Protein AF-Q4ACG4-F1 (afdb_monomer_lite)

Structure (mmCIF, N/CA/C/O backbone):
data_AF-Q4ACG4-F1
#
_entry.id   AF-Q4ACG4-F1
#
loop_
_atom_site.group_PDB
_atom_site.id
_atom_site.type_symbol
_atom_site.label_atom_id
_atom_site.label_alt_id
_atom_site.label_comp_id
_atom_site.label_asym_id
_atom_site.label_entity_id
_atom_site.label_seq_id
_atom_site.pdbx_PDB_ins_code
_atom_site.Cartn_x
_atom_site.Cartn_y
_atom_site.Cartn_z
_atom_site.occupancy
_atom_site.B_iso_or_equiv
_atom_site.auth_seq_id
_atom_site.auth_comp_id
_atom_site.auth_asym_id
_atom_site.auth_atom_id
_atom_site.pdbx_PDB_model_num
ATOM 1 N N . MET A 1 1 ? -13.406 2.789 15.839 1.00 57.44 1 MET A N 1
ATOM 2 C CA . MET A 1 1 ? -12.600 3.838 15.179 1.00 57.44 1 MET A CA 1
ATOM 3 C C . MET A 1 1 ? -11.181 3.320 15.167 1.00 57.44 1 MET A C 1
ATOM 5 O O . MET A 1 1 ? -10.673 3.092 16.254 1.00 57.44 1 MET A O 1
ATOM 9 N N . THR A 1 2 ? -10.587 3.099 13.994 1.00 66.62 2 THR A N 1
ATOM 10 C CA . THR A 1 2 ? -9.215 2.582 13.889 1.00 66.62 2 THR A CA 1
ATOM 11 C C . THR A 1 2 ? -8.251 3.589 14.506 1.00 66.62 2 THR A C 1
ATOM 13 O O . THR A 1 2 ? -8.203 4.745 14.072 1.00 66.62 2 THR A O 1
ATOM 16 N N . GLN A 1 3 ? -7.499 3.179 15.524 1.00 81.00 3 GLN A N 1
ATOM 17 C CA . GLN A 1 3 ? -6.595 4.079 16.248 1.00 81.00 3 GLN A CA 1
ATOM 18 C C . GLN A 1 3 ? -5.395 4.515 15.391 1.00 81.00 3 GLN A C 1
ATOM 20 O O . GLN A 1 3 ? -4.848 5.600 15.592 1.00 81.0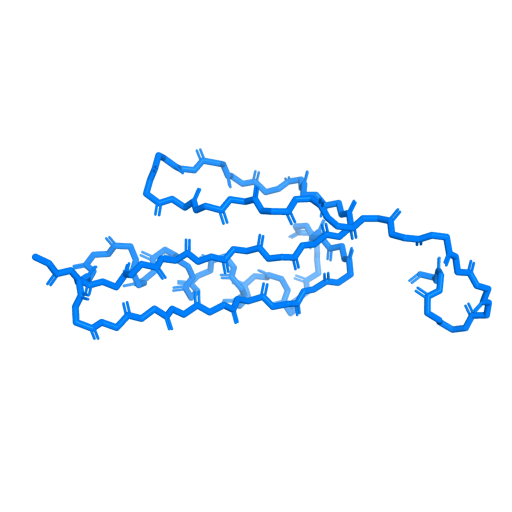0 3 GLN A O 1
ATOM 25 N N . PHE A 1 4 ? -5.006 3.697 14.408 1.00 88.31 4 PHE A N 1
ATOM 26 C CA . PHE A 1 4 ? -3.825 3.927 13.583 1.00 88.31 4 PHE A CA 1
ATOM 27 C C . PHE A 1 4 ? -4.121 3.775 12.093 1.00 88.31 4 PHE A C 1
ATOM 29 O O . PHE A 1 4 ? -4.895 2.916 11.672 1.00 88.31 4 PHE A O 1
ATOM 36 N N . ARG A 1 5 ? -3.456 4.607 11.287 1.00 91.31 5 ARG A N 1
ATOM 37 C CA . ARG A 1 5 ? -3.480 4.545 9.824 1.00 91.31 5 ARG A CA 1
ATOM 38 C C . ARG A 1 5 ? -2.069 4.316 9.315 1.00 91.31 5 ARG A C 1
ATOM 40 O O . ARG A 1 5 ? -1.163 5.068 9.671 1.00 91.31 5 ARG A O 1
ATOM 47 N N . LEU A 1 6 ? -1.887 3.307 8.472 1.00 91.19 6 LEU A N 1
ATOM 48 C CA . LEU A 1 6 ? -0.599 2.991 7.865 1.00 91.19 6 LEU A CA 1
ATOM 49 C C . LEU A 1 6 ? -0.677 3.197 6.356 1.00 91.19 6 LEU A C 1
ATOM 51 O O . LEU A 1 6 ? -1.532 2.617 5.694 1.00 91.19 6 LEU A O 1
ATOM 55 N N . ALA A 1 7 ? 0.250 3.986 5.813 1.00 93.00 7 ALA A N 1
ATOM 56 C CA . ALA A 1 7 ? 0.382 4.195 4.378 1.00 93.00 7 ALA A CA 1
ATOM 5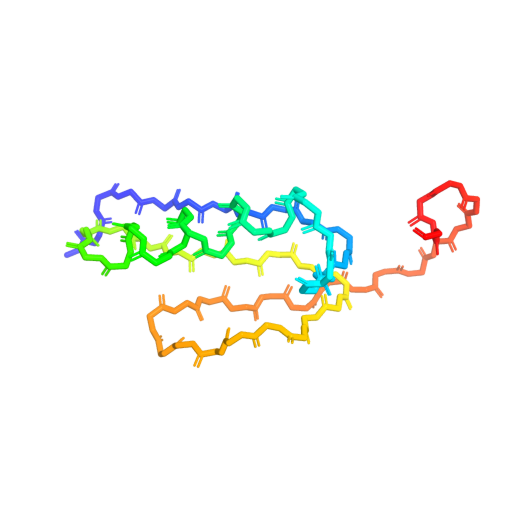7 C C . ALA A 1 7 ? 1.649 3.519 3.842 1.00 93.00 7 ALA A C 1
ATOM 59 O O . ALA A 1 7 ? 2.766 3.846 4.243 1.00 93.00 7 ALA A O 1
ATOM 60 N N . LEU A 1 8 ? 1.480 2.609 2.887 1.00 89.88 8 LEU A N 1
ATOM 61 C CA . LEU A 1 8 ? 2.565 2.037 2.107 1.00 89.88 8 LEU A CA 1
ATOM 62 C C . LEU A 1 8 ? 2.692 2.787 0.779 1.00 89.88 8 LEU A C 1
ATOM 64 O O . LEU A 1 8 ? 1.815 2.688 -0.077 1.00 89.88 8 LEU A O 1
ATOM 68 N N . VAL A 1 9 ? 3.812 3.482 0.578 1.00 91.25 9 VAL A N 1
ATOM 69 C CA . VAL A 1 9 ? 4.096 4.199 -0.674 1.00 91.25 9 VAL A CA 1
ATOM 70 C C . VAL A 1 9 ? 5.060 3.389 -1.535 1.00 91.25 9 VAL A C 1
ATOM 72 O O . VAL A 1 9 ? 6.196 3.111 -1.137 1.00 91.25 9 VAL A O 1
ATOM 75 N N . ARG A 1 10 ? 4.619 3.008 -2.735 1.00 87.75 10 ARG A N 1
ATOM 76 C CA . ARG A 1 10 ? 5.426 2.282 -3.727 1.00 87.75 10 ARG A CA 1
ATOM 77 C C . ARG A 1 10 ? 5.214 2.856 -5.116 1.00 87.75 10 ARG A C 1
ATOM 79 O O . ARG A 1 10 ? 4.209 3.483 -5.399 1.00 87.75 10 ARG A O 1
ATOM 86 N N . GLN A 1 11 ? 6.169 2.636 -6.011 1.00 86.75 11 GLN A N 1
ATOM 87 C CA . GLN A 1 11 ? 5.991 3.047 -7.399 1.00 86.75 11 GLN A CA 1
ATOM 88 C C . GLN A 1 11 ? 5.150 2.031 -8.180 1.00 86.75 11 GLN A C 1
ATOM 90 O O . GLN A 1 11 ? 4.221 2.416 -8.877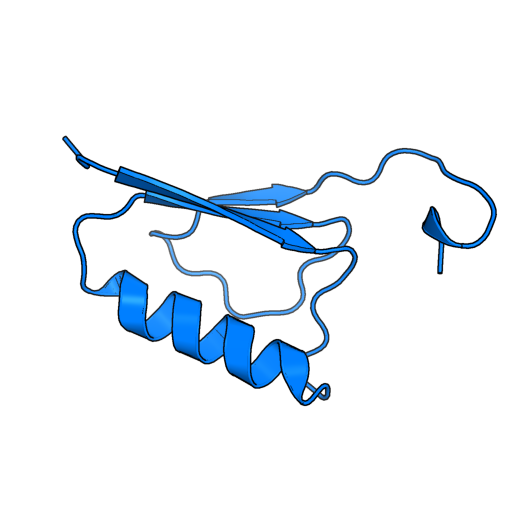 1.00 86.75 11 GLN A O 1
ATOM 95 N N . LYS A 1 12 ? 5.460 0.738 -8.049 1.00 86.94 12 LYS A N 1
ATOM 96 C CA . LYS A 1 12 ? 4.728 -0.379 -8.658 1.00 86.94 12 LYS A CA 1
ATOM 97 C C . LYS A 1 12 ? 4.806 -1.595 -7.744 1.00 86.94 12 LYS A C 1
ATOM 99 O O . LYS A 1 12 ? 5.842 -1.810 -7.120 1.00 86.94 12 LYS A O 1
ATOM 104 N N . TYR A 1 13 ? 3.735 -2.381 -7.678 1.00 84.94 13 TYR A N 1
ATOM 105 C CA . TYR A 1 13 ? 3.772 -3.707 -7.060 1.00 84.94 13 TYR A CA 1
ATOM 106 C C . TYR A 1 13 ? 4.149 -4.759 -8.110 1.00 84.94 13 TYR A C 1
ATOM 108 O O . TYR A 1 13 ? 3.489 -4.858 -9.150 1.00 84.94 13 TYR A O 1
ATOM 116 N N . ARG A 1 14 ? 5.212 -5.522 -7.838 1.00 83.00 14 ARG A N 1
ATOM 117 C CA . ARG A 1 14 ? 5.693 -6.650 -8.642 1.00 83.00 14 ARG A CA 1
ATOM 118 C C . ARG A 1 14 ? 5.693 -7.943 -7.817 1.00 83.00 14 ARG A C 1
ATOM 120 O O . ARG A 1 14 ? 6.570 -8.104 -6.977 1.00 83.00 14 ARG A O 1
ATOM 127 N N . PRO A 1 15 ? 4.760 -8.882 -8.029 1.00 78.81 15 PRO A N 1
ATOM 128 C CA . PRO A 1 15 ? 4.673 -10.097 -7.210 1.00 78.81 15 PRO A CA 1
ATOM 129 C C . PRO A 1 15 ? 5.912 -11.011 -7.309 1.00 78.81 15 PRO A C 1
ATOM 131 O O . PRO A 1 15 ? 6.167 -11.810 -6.409 1.00 78.81 15 PRO A O 1
ATOM 134 N N . ASP A 1 16 ? 6.702 -10.886 -8.378 1.00 82.12 16 ASP A N 1
ATOM 135 C CA . ASP A 1 16 ? 7.945 -11.625 -8.618 1.00 82.12 16 ASP A CA 1
ATOM 136 C C . ASP A 1 16 ? 9.144 -11.110 -7.798 1.00 82.12 16 ASP A C 1
ATOM 138 O O . ASP A 1 16 ? 10.119 -11.843 -7.606 1.00 82.12 16 ASP A O 1
ATOM 142 N N . GLY A 1 17 ? 9.081 -9.882 -7.275 1.00 80.88 17 GLY A N 1
ATOM 143 C CA . GLY A 1 17 ? 10.182 -9.250 -6.553 1.00 80.88 17 GLY A CA 1
ATOM 144 C C . GLY A 1 17 ? 10.295 -9.683 -5.087 1.00 80.88 17 GLY A C 1
ATOM 145 O O . GLY A 1 17 ? 9.308 -9.863 -4.371 1.00 80.88 17 GLY A O 1
ATOM 146 N N . GLY A 1 18 ? 11.531 -9.850 -4.603 1.00 80.69 18 GLY A N 1
ATOM 147 C CA . GLY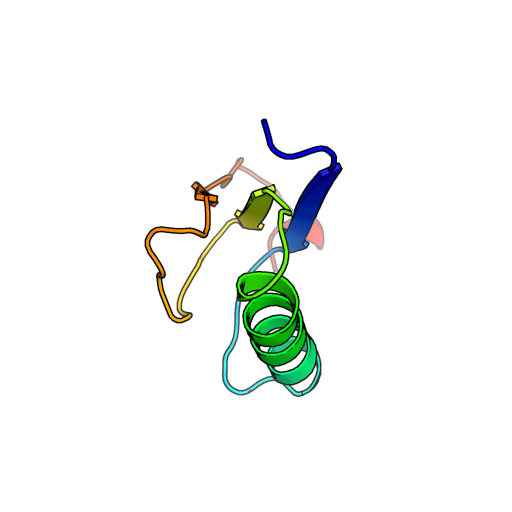 A 1 18 ? 11.788 -10.260 -3.216 1.00 80.69 18 GLY A CA 1
ATOM 148 C C . GLY A 1 18 ? 11.268 -9.255 -2.180 1.00 80.69 18 GLY A C 1
ATOM 149 O O . GLY A 1 18 ? 10.707 -9.655 -1.160 1.00 80.69 18 GLY A O 1
ATOM 150 N N . ALA A 1 19 ? 11.390 -7.955 -2.462 1.00 77.88 19 ALA A N 1
ATOM 151 C CA . ALA A 1 19 ? 10.899 -6.891 -1.585 1.00 77.88 19 ALA A CA 1
ATOM 152 C C . ALA A 1 19 ? 9.362 -6.808 -1.565 1.00 77.88 19 ALA A C 1
ATOM 154 O O . ALA A 1 19 ? 8.764 -6.435 -0.556 1.00 77.88 19 ALA A O 1
ATOM 155 N N . GLU A 1 20 ? 8.695 -7.181 -2.651 1.00 79.94 20 GLU A N 1
ATOM 156 C CA . GLU A 1 20 ? 7.239 -7.197 -2.718 1.00 79.94 20 GLU A CA 1
ATOM 157 C C . GLU A 1 20 ? 6.610 -8.364 -1.960 1.00 79.94 20 GLU A C 1
ATOM 159 O O . GLU A 1 20 ? 5.528 -8.197 -1.397 1.00 79.94 20 GLU A O 1
ATOM 164 N N . ARG A 1 21 ? 7.305 -9.501 -1.819 1.00 83.94 21 ARG A N 1
ATOM 165 C CA . ARG A 1 21 ? 6.853 -10.559 -0.896 1.00 83.94 21 ARG A CA 1
ATOM 166 C C . ARG A 1 21 ? 6.798 -10.066 0.546 1.00 83.94 21 ARG A C 1
ATOM 168 O O . ARG A 1 21 ? 5.885 -10.439 1.277 1.00 83.94 21 ARG A O 1
ATOM 175 N N . PHE A 1 22 ? 7.739 -9.208 0.947 1.00 83.75 22 PHE A N 1
ATOM 176 C CA . PHE A 1 22 ? 7.698 -8.564 2.261 1.00 83.75 22 PHE A CA 1
ATOM 177 C C . PHE A 1 22 ? 6.463 -7.665 2.398 1.00 83.75 22 PHE A C 1
ATOM 179 O O . PHE A 1 22 ? 5.767 -7.737 3.403 1.00 83.75 22 PHE A O 1
ATOM 186 N N . VAL A 1 23 ? 6.144 -6.881 1.363 1.00 83.38 23 VAL A N 1
ATOM 187 C CA . VAL A 1 23 ? 4.942 -6.031 1.329 1.00 83.38 23 VAL A CA 1
ATOM 188 C C . VAL A 1 23 ? 3.656 -6.849 1.459 1.00 83.38 23 VAL A C 1
ATOM 190 O O . VAL A 1 23 ? 2.832 -6.522 2.306 1.00 83.38 23 VAL A O 1
ATOM 193 N N . SER A 1 24 ? 3.485 -7.909 0.660 1.00 83.12 24 SER A N 1
ATOM 194 C CA . SER A 1 24 ? 2.273 -8.745 0.706 1.00 83.12 24 SER A CA 1
ATOM 195 C C . SER A 1 24 ? 2.080 -9.352 2.091 1.00 83.12 24 SER A C 1
ATOM 197 O O . SER A 1 24 ? 0.997 -9.266 2.661 1.00 83.12 24 SER A O 1
ATOM 199 N N . ARG A 1 25 ? 3.156 -9.895 2.674 1.00 86.62 25 ARG A N 1
ATOM 200 C CA . ARG A 1 25 ? 3.106 -10.493 4.012 1.00 86.62 25 ARG A CA 1
ATOM 201 C C . ARG A 1 25 ? 2.853 -9.472 5.111 1.00 86.62 25 ARG A C 1
ATOM 203 O O . ARG A 1 25 ? 2.120 -9.776 6.041 1.00 86.62 25 ARG A O 1
ATOM 210 N N . ALA A 1 26 ? 3.431 -8.277 5.010 1.00 86.81 26 ALA A N 1
ATOM 211 C CA . ALA A 1 26 ? 3.165 -7.206 5.963 1.00 86.81 26 ALA A CA 1
ATOM 212 C C . ALA A 1 26 ? 1.693 -6.779 5.911 1.00 86.81 26 ALA A C 1
ATOM 214 O O . ALA A 1 26 ? 1.054 -6.693 6.953 1.00 86.81 26 ALA A O 1
ATOM 215 N N . LEU A 1 27 ? 1.135 -6.574 4.713 1.00 85.94 27 LEU A N 1
ATOM 216 C CA . LEU A 1 27 ? -0.277 -6.220 4.553 1.00 85.94 27 LEU A CA 1
ATOM 217 C C . LEU A 1 27 ? -1.200 -7.327 5.079 1.00 85.94 27 LEU A C 1
ATOM 219 O O . LEU A 1 27 ? -2.156 -7.030 5.782 1.00 85.94 27 LEU A O 1
ATOM 223 N N . GLU A 1 28 ? -0.896 -8.598 4.804 1.00 87.69 28 GLU A N 1
ATOM 224 C CA . GLU A 1 28 ? -1.659 -9.736 5.333 1.00 87.69 28 GLU A CA 1
ATOM 225 C C . GLU A 1 28 ? -1.586 -9.859 6.858 1.00 87.69 28 GLU A C 1
ATOM 227 O O . GLU A 1 28 ? -2.608 -10.106 7.487 1.00 87.69 28 GLU A O 1
ATOM 232 N N . ALA A 1 29 ? -0.410 -9.670 7.460 1.00 88.00 29 ALA A N 1
ATOM 233 C CA . ALA A 1 29 ? -0.245 -9.742 8.912 1.00 88.00 29 ALA A CA 1
ATOM 234 C C . ALA A 1 29 ? -0.937 -8.579 9.640 1.00 88.00 29 ALA A C 1
ATOM 236 O O . ALA A 1 29 ? -1.406 -8.730 10.766 1.00 88.00 29 ALA A O 1
ATOM 237 N N . LEU A 1 30 ? -0.999 -7.408 9.006 1.00 86.81 30 LEU A N 1
ATOM 238 C CA . LEU A 1 30 ? -1.645 -6.224 9.569 1.00 86.81 30 LEU A CA 1
ATOM 239 C C . LEU A 1 30 ? -3.163 -6.212 9.342 1.00 86.81 30 LEU A C 1
ATOM 241 O O . LEU A 1 30 ? -3.863 -5.529 10.078 1.00 86.81 30 LEU A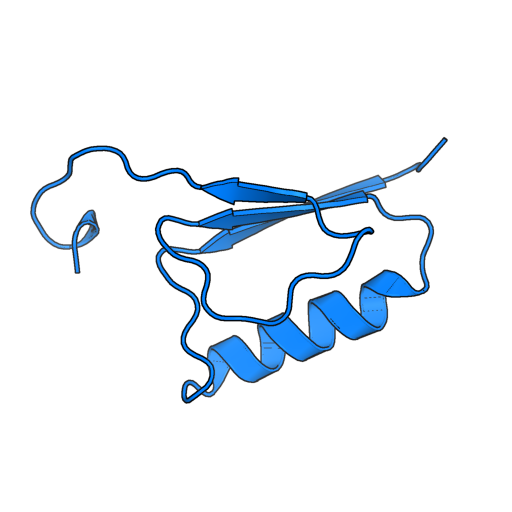 O 1
ATOM 245 N N . ASP A 1 31 ? -3.671 -7.001 8.393 1.00 81.88 31 ASP A N 1
ATOM 246 C CA . ASP A 1 31 ? -5.104 -7.165 8.091 1.00 81.88 31 ASP A CA 1
ATOM 247 C C . ASP A 1 31 ? -5.921 -7.643 9.306 1.00 81.88 31 ASP A C 1
ATOM 249 O O . ASP A 1 31 ? -7.107 -7.357 9.418 1.00 81.88 31 ASP A O 1
ATOM 253 N N . SER A 1 32 ? -5.288 -8.368 10.236 1.00 82.62 32 SER A N 1
ATOM 254 C CA . SER A 1 32 ? -5.919 -8.855 11.470 1.00 82.62 32 SER A CA 1
ATOM 255 C C . SER A 1 32 ? -5.888 -7.854 12.632 1.00 82.62 32 SER A C 1
ATOM 257 O O . SER A 1 32 ? -6.278 -8.207 13.743 1.00 82.62 32 SER A O 1
ATOM 259 N N . HIS A 1 33 ? -5.372 -6.642 12.418 1.00 84.00 33 HIS A N 1
ATOM 260 C CA . HIS A 1 33 ? -5.241 -5.603 13.440 1.00 84.00 33 HIS A CA 1
ATOM 261 C C . HIS A 1 33 ? -6.207 -4.443 13.153 1.00 84.00 33 HIS A C 1
ATOM 263 O O . HIS A 1 33 ? -6.604 -4.227 12.012 1.00 84.00 33 HIS A O 1
ATOM 269 N N . ASP A 1 34 ? -6.560 -3.655 14.177 1.00 86.44 34 ASP A N 1
ATOM 270 C CA . ASP A 1 34 ? -7.409 -2.454 14.040 1.00 86.44 34 ASP A CA 1
ATOM 271 C C . ASP A 1 34 ? -6.624 -1.265 13.439 1.00 86.44 34 ASP A C 1
ATOM 273 O O . ASP A 1 34 ? -6.451 -0.206 14.049 1.00 86.44 34 ASP A O 1
ATOM 277 N N . ILE A 1 35 ? -6.068 -1.481 12.245 1.00 89.31 35 ILE A N 1
ATOM 278 C CA . ILE A 1 35 ? -5.235 -0.535 11.505 1.00 89.31 35 ILE A CA 1
ATOM 279 C C . ILE A 1 35 ? -5.863 -0.306 10.136 1.00 89.31 35 ILE A C 1
ATOM 281 O O . ILE A 1 35 ? -6.143 -1.240 9.390 1.00 89.31 35 ILE A O 1
ATOM 285 N N . GLU A 1 36 ? -6.017 0.959 9.765 1.00 91.19 36 GLU A N 1
ATOM 286 C CA . GLU A 1 36 ? -6.457 1.317 8.424 1.00 91.19 36 GLU A CA 1
ATOM 287 C C . GLU A 1 36 ? -5.278 1.229 7.442 1.00 91.19 36 GLU A C 1
ATOM 289 O O . GLU A 1 36 ? -4.355 2.056 7.469 1.00 91.19 3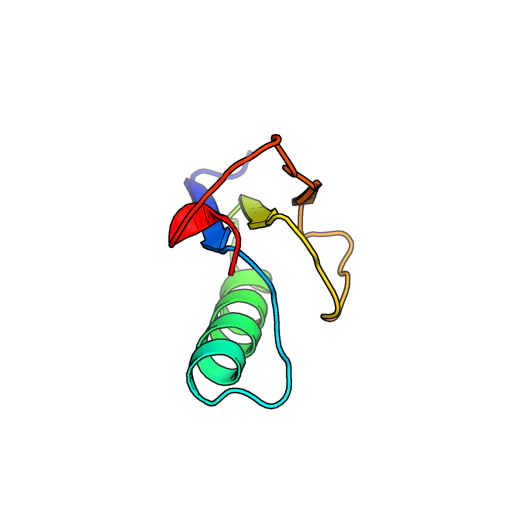6 GLU A O 1
ATOM 294 N N . LEU A 1 37 ? -5.301 0.221 6.570 1.00 92.06 37 LEU A N 1
ATOM 295 C CA . LEU A 1 37 ? -4.245 -0.025 5.594 1.00 92.06 37 LEU A CA 1
ATOM 296 C C . LEU A 1 37 ? -4.491 0.755 4.303 1.00 92.06 37 LEU A C 1
ATOM 298 O O . LEU A 1 37 ? -5.473 0.546 3.596 1.00 92.06 37 LEU A O 1
ATOM 302 N N . ASN A 1 38 ? -3.544 1.626 3.969 1.00 92.88 38 ASN A N 1
ATOM 303 C CA . ASN A 1 38 ? -3.562 2.447 2.770 1.00 92.88 38 ASN A CA 1
ATOM 304 C C . ASN A 1 38 ? -2.360 2.098 1.883 1.00 92.88 38 ASN A C 1
ATOM 306 O O . ASN A 1 38 ? -1.215 2.121 2.330 1.00 92.88 38 ASN A O 1
ATOM 310 N N . VAL A 1 39 ? -2.594 1.808 0.607 1.00 92.44 39 VAL A N 1
ATOM 311 C CA . VAL A 1 39 ? -1.545 1.532 -0.382 1.00 92.44 39 VAL A CA 1
ATOM 312 C C . VAL A 1 39 ? -1.568 2.625 -1.434 1.00 92.44 39 VAL A C 1
ATOM 314 O O . VAL A 1 39 ? -2.526 2.737 -2.184 1.00 92.44 39 VAL A O 1
ATOM 317 N N . ILE A 1 40 ? -0.504 3.418 -1.523 1.00 93.62 40 ILE A N 1
ATOM 318 C CA . ILE A 1 40 ? -0.362 4.489 -2.511 1.00 93.62 40 ILE A CA 1
ATOM 319 C C . ILE A 1 40 ? 0.640 4.024 -3.563 1.00 93.62 40 ILE A C 1
ATOM 321 O O . ILE A 1 40 ? 1.815 3.798 -3.257 1.00 93.62 40 ILE A O 1
ATOM 325 N N . THR A 1 41 ? 0.185 3.854 -4.804 1.00 91.94 41 THR A N 1
ATOM 326 C CA . THR A 1 41 ? 1.034 3.328 -5.881 1.00 91.94 41 THR A CA 1
ATOM 327 C C . THR A 1 41 ? 0.671 3.863 -7.255 1.00 91.94 41 THR A C 1
ATOM 329 O O . THR A 1 41 ? -0.475 4.225 -7.498 1.00 91.94 41 THR A O 1
ATOM 332 N N . ARG A 1 42 ? 1.625 3.881 -8.194 1.00 91.06 42 ARG A N 1
ATOM 333 C CA . ARG A 1 42 ? 1.309 4.187 -9.600 1.00 91.06 42 ARG A CA 1
ATOM 334 C C . ARG A 1 42 ? 0.613 3.022 -10.294 1.00 91.06 42 ARG A C 1
ATOM 336 O O . ARG A 1 42 ? -0.111 3.239 -11.258 1.00 91.06 42 ARG A O 1
ATOM 343 N N . GLN A 1 43 ? 0.879 1.798 -9.838 1.00 89.00 43 GLN A N 1
ATOM 344 C CA . GLN A 1 43 ? 0.295 0.576 -10.381 1.00 89.00 43 GLN A CA 1
ATOM 345 C C . GLN A 1 43 ? 0.190 -0.497 -9.295 1.00 89.00 43 GLN A C 1
ATOM 347 O O . GLN A 1 43 ? 1.163 -0.785 -8.586 1.00 89.00 43 GLN A O 1
ATOM 352 N N . TRP A 1 44 ? -0.988 -1.111 -9.193 1.00 89.38 44 TRP A N 1
ATOM 353 C CA . TRP A 1 44 ? -1.254 -2.245 -8.316 1.00 89.38 44 TRP A CA 1
ATOM 354 C C . TRP A 1 44 ? -1.602 -3.481 -9.146 1.00 89.38 44 TRP A C 1
ATOM 356 O O . TRP A 1 44 ? -2.474 -3.426 -10.005 1.00 89.38 44 TRP A O 1
ATOM 366 N N . GLN A 1 45 ? -0.896 -4.581 -8.895 1.00 87.06 45 GLN A N 1
ATOM 367 C CA . GLN A 1 45 ? -1.125 -5.894 -9.523 1.00 87.06 45 GLN A CA 1
ATOM 368 C C . GLN A 1 45 ? -1.253 -7.000 -8.463 1.00 87.06 45 GLN A C 1
ATOM 370 O O . GLN A 1 45 ? -1.134 -8.182 -8.770 1.00 87.06 45 GLN A O 1
ATOM 375 N N . GLY A 1 46 ? -1.384 -6.611 -7.194 1.00 85.00 46 GLY A N 1
ATOM 376 C CA . GLY A 1 46 ? -1.484 -7.537 -6.076 1.00 85.00 46 GLY A CA 1
ATOM 377 C C . GLY A 1 46 ? -2.932 -7.894 -5.749 1.00 85.00 46 GLY A C 1
ATOM 378 O O . GLY A 1 46 ? -3.861 -7.393 -6.390 1.00 85.00 46 GLY A O 1
ATOM 379 N N . PRO A 1 47 ? -3.136 -8.722 -4.715 1.00 83.88 47 PRO A N 1
ATOM 380 C CA . PRO A 1 47 ? -4.460 -8.990 -4.171 1.00 83.88 47 PRO A CA 1
ATOM 381 C C . PRO A 1 47 ? -5.156 -7.691 -3.754 1.00 83.88 47 PRO A C 1
ATOM 383 O O . PRO A 1 47 ? -4.514 -6.770 -3.252 1.00 83.88 47 PRO A O 1
ATOM 386 N N . VAL A 1 48 ? -6.468 -7.612 -3.949 1.00 85.19 48 VAL A N 1
ATOM 387 C CA . VAL A 1 48 ? -7.286 -6.504 -3.448 1.00 85.19 48 VAL A CA 1
ATOM 388 C C . VAL A 1 48 ? -8.211 -7.076 -2.389 1.00 85.19 48 VAL A C 1
ATOM 390 O O . VAL A 1 48 ? -9.029 -7.944 -2.687 1.00 85.19 48 VAL A O 1
ATOM 393 N N . LYS A 1 49 ? -8.057 -6.612 -1.148 1.00 87.00 49 LYS A N 1
ATOM 394 C CA . LYS A 1 49 ? -8.948 -6.958 -0.041 1.00 87.00 49 LYS A CA 1
ATOM 395 C C . LYS A 1 49 ? -9.844 -5.765 0.294 1.00 87.00 49 LYS A C 1
ATOM 397 O O . LYS A 1 49 ? -9.375 -4.635 0.183 1.00 87.00 49 LYS A O 1
ATOM 402 N N . PRO A 1 50 ? -11.087 -5.985 0.760 1.00 84.94 50 PRO A N 1
ATOM 403 C CA . PRO A 1 50 ? -11.995 -4.896 1.130 1.00 84.94 50 PRO A CA 1
ATOM 404 C C . PRO A 1 50 ? -11.435 -3.956 2.205 1.00 84.94 50 PRO A C 1
ATOM 406 O O . PRO A 1 50 ? -11.740 -2.771 2.198 1.00 84.94 50 PRO A O 1
ATOM 409 N N . ALA A 1 51 ? -10.599 -4.479 3.108 1.00 85.06 51 ALA A N 1
ATOM 410 C CA . ALA A 1 51 ? -9.970 -3.712 4.180 1.00 85.06 51 ALA A CA 1
ATOM 411 C C . ALA A 1 51 ? -8.778 -2.850 3.716 1.00 85.06 51 ALA A C 1
ATOM 413 O O . ALA A 1 51 ? -8.238 -2.075 4.503 1.00 85.06 51 ALA A O 1
ATOM 414 N N . TRP A 1 52 ? -8.322 -2.998 2.466 1.00 89.62 52 TRP A N 1
ATOM 415 C CA . TRP A 1 52 ? -7.164 -2.276 1.941 1.00 89.62 52 TRP A CA 1
ATOM 416 C C . TRP A 1 52 ? -7.618 -1.143 1.029 1.00 89.62 52 TRP A C 1
ATOM 418 O O . TRP A 1 52 ? -8.223 -1.365 -0.020 1.00 89.62 52 TRP A O 1
ATOM 428 N N . HIS A 1 53 ? -7.254 0.083 1.383 1.00 92.56 53 HIS A N 1
ATOM 429 C CA . HIS A 1 53 ? -7.535 1.256 0.566 1.00 92.56 53 HIS A CA 1
ATOM 430 C C . HIS A 1 53 ? -6.399 1.485 -0.428 1.00 92.56 53 HIS A C 1
ATOM 432 O O . HIS A 1 53 ? -5.309 1.931 -0.066 1.00 92.56 53 HIS A O 1
ATOM 438 N N . ILE A 1 54 ? -6.644 1.158 -1.696 1.00 92.75 54 ILE A N 1
ATOM 439 C CA . ILE A 1 54 ? -5.651 1.300 -2.763 1.00 92.75 54 ILE A CA 1
ATOM 440 C C . ILE A 1 54 ? -5.863 2.627 -3.488 1.00 92.75 54 ILE A C 1
ATOM 442 O O . ILE A 1 54 ? -6.850 2.830 -4.189 1.00 92.75 54 ILE A O 1
ATOM 446 N N . HIS A 1 55 ? -4.882 3.511 -3.356 1.00 94.31 55 HIS A N 1
ATOM 447 C CA . HIS A 1 55 ? -4.831 4.830 -3.968 1.00 94.31 55 HIS A CA 1
ATOM 448 C C . HIS A 1 55 ? -3.899 4.796 -5.177 1.00 94.31 55 HIS A C 1
ATOM 450 O O . HIS A 1 55 ? -2.669 4.767 -5.043 1.00 94.31 55 HIS A O 1
ATOM 456 N N . LEU A 1 56 ? -4.482 4.807 -6.375 1.00 92.75 56 LEU A N 1
ATOM 457 C CA . LEU A 1 56 ? -3.714 4.932 -7.608 1.00 92.75 56 LEU A CA 1
ATOM 458 C C . LEU A 1 56 ? -3.275 6.388 -7.798 1.00 92.75 56 LEU A C 1
ATOM 460 O O . LEU A 1 56 ? -4.089 7.277 -8.023 1.00 92.75 56 LEU A O 1
ATOM 464 N N . CYS A 1 57 ? -1.969 6.625 -7.717 1.00 91.31 57 CYS A N 1
ATOM 465 C CA . CYS A 1 57 ? -1.358 7.939 -7.868 1.00 91.31 57 CYS A CA 1
ATOM 466 C C . CYS A 1 57 ? -0.293 7.871 -8.963 1.00 91.31 57 CYS A C 1
ATOM 468 O O . CYS A 1 57 ? 0.837 7.459 -8.712 1.00 91.31 57 CYS A O 1
ATOM 470 N N . HIS A 1 58 ? -0.657 8.257 -10.190 1.00 88.00 58 HIS A N 1
ATOM 471 C CA . HIS A 1 58 ? 0.218 8.222 -11.367 1.00 88.00 58 HIS A CA 1
ATOM 472 C C . HIS A 1 58 ? 0.439 9.632 -11.951 1.00 88.00 58 HIS A C 1
ATOM 474 O O . HIS A 1 58 ? -0.071 9.945 -13.025 1.00 88.00 58 HIS A O 1
ATOM 480 N N . PRO A 1 59 ? 1.186 10.521 -11.270 1.00 86.94 59 PRO A N 1
ATOM 481 C CA . PRO A 1 59 ? 1.520 11.817 -11.839 1.00 86.94 59 PRO A CA 1
ATOM 482 C C . PRO A 1 59 ? 2.562 11.660 -12.949 1.00 86.94 59 PRO A C 1
ATOM 484 O O . PRO A 1 59 ? 3.447 10.789 -12.900 1.00 86.94 59 PRO A O 1
ATOM 487 N N . TRP A 1 60 ? 2.494 12.553 -13.932 1.00 83.69 60 TRP A N 1
ATOM 488 C CA . TRP A 1 60 ? 3.480 12.599 -15.002 1.00 83.69 60 TRP A CA 1
ATOM 489 C C . TRP A 1 60 ? 4.878 12.866 -14.428 1.00 83.69 60 TRP A C 1
ATOM 491 O O . TRP A 1 60 ? 5.044 13.647 -13.492 1.00 83.69 60 TRP A O 1
ATOM 501 N N . GLY A 1 61 ? 5.895 12.175 -14.939 1.00 79.94 61 GLY A N 1
ATOM 502 C CA . GLY A 1 61 ? 7.256 12.269 -14.412 1.00 79.94 61 GLY A CA 1
ATOM 503 C C . GLY A 1 61 ? 8.297 11.853 -15.443 1.00 79.94 61 GLY A C 1
ATOM 504 O O . GLY A 1 61 ? 8.005 11.064 -16.338 1.00 79.94 61 GLY A O 1
ATOM 505 N N . LYS A 1 62 ? 9.515 12.388 -15.309 1.00 79.81 62 LYS A N 1
ATOM 506 C CA . LYS A 1 62 ? 10.679 12.073 -16.152 1.00 79.81 62 LYS A CA 1
ATOM 507 C C . LYS A 1 62 ? 11.829 11.529 -15.292 1.00 79.81 62 LYS A C 1
ATOM 509 O O . LYS A 1 62 ? 11.929 11.835 -14.104 1.00 79.81 62 LYS A O 1
ATOM 514 N N . GLY A 1 63 ? 12.735 10.761 -15.894 1.00 79.56 63 GLY A N 1
ATOM 515 C CA . GLY A 1 63 ? 13.982 10.328 -15.252 1.00 79.56 63 GLY A CA 1
ATOM 516 C C . GLY A 1 63 ? 13.829 9.128 -14.309 1.00 79.56 63 GLY A C 1
ATOM 517 O O . GLY A 1 63 ? 13.148 8.156 -14.614 1.00 79.56 63 GLY A O 1
ATOM 518 N N . ARG A 1 64 ? 14.526 9.129 -13.165 1.00 73.56 64 ARG A N 1
ATOM 519 C CA . ARG A 1 64 ? 14.549 7.968 -12.245 1.00 73.56 64 ARG A CA 1
ATOM 520 C C . ARG A 1 64 ? 13.189 7.697 -11.589 1.00 73.56 64 ARG A C 1
ATOM 522 O O . ARG A 1 64 ? 12.890 6.551 -11.294 1.00 73.56 64 ARG A O 1
ATOM 529 N N . ILE A 1 65 ? 12.371 8.737 -11.433 1.00 71.19 65 ILE A N 1
ATOM 530 C CA . ILE A 1 65 ? 11.033 8.684 -10.822 1.00 71.19 65 ILE A CA 1
ATOM 531 C C . ILE A 1 65 ? 9.999 8.013 -11.751 1.00 71.19 65 ILE A C 1
ATOM 533 O O . ILE A 1 65 ? 8.930 7.618 -11.296 1.00 71.19 65 ILE A O 1
ATOM 537 N N . SER A 1 66 ? 10.296 7.874 -13.050 1.00 69.75 66 SER A N 1
ATOM 538 C CA . SER A 1 66 ? 9.389 7.267 -14.034 1.00 69.75 66 SER A CA 1
ATOM 539 C C . SER A 1 66 ? 9.690 5.798 -14.372 1.00 69.75 66 SER A C 1
ATOM 541 O O . SER A 1 66 ? 8.934 5.218 -15.145 1.00 69.75 66 SER A O 1
ATOM 543 N N . ARG A 1 67 ? 10.771 5.197 -13.846 1.00 64.25 67 ARG A N 1
ATOM 544 C CA . ARG A 1 67 ? 11.219 3.817 -14.169 1.00 64.25 67 ARG A CA 1
ATOM 545 C C . ARG A 1 67 ? 10.571 2.727 -13.312 1.00 64.25 67 ARG A C 1
ATOM 547 O O . ARG A 1 67 ? 10.513 2.937 -12.093 1.00 64.25 67 ARG A O 1
#

pLDDT: mean 84.95, std 7.12, range [57.44, 94.31]

Radius of gyration: 12.76 Å; chains: 1; bounding box: 27×24×32 Å

Organism: Edwardsiella tarda (NCBI:txid636)

Foldseek 3Di:
DQPEEDEAEDAEQDPPDPVNVVVVVVCVVCVPDSYQAEYEYCYYPDDDDPSYHYHNDNDDDDDPSVD

Secondary structure (DSSP, 8-state):
--SEEEEEEEEE--TTSHHHHHHHHHHHHHTTSSEEEEEEEEE--S---TTEEEEE------GGGG-

Sequence (67 aa):
MTQFRLALVRQKYRPDGGAERFVSRALEALDSHDIELNVITRQWQGPVKPAWHIHLCHPWGKGRISR